Protein AF-A0A3S4IHA0-F1 (afdb_monomer)

Mean predicted aligned error: 14.65 Å

Secondary structure (DSSP, 8-state):
----------S------------SS--SS---S-------S-TTSPEEEEEEEEEE--TTHHHHHHHHHHHTT-EEEEEEEEEETTTTEEEEEEEEEES-HHHHHHHHHHHTTSTTEEEEEE----

Organism: Salmonella enterica I (NCBI:txid59201)

Nearest PDB structures (foldseek):
  5iqr-assembly1_8  TM=8.337E-01  e=2.979E-12  Escherichia coli K-12
  6u9d-assembly1_O  TM=7.376E-01  e=5.139E-04  Saccharomyces cerevisiae
  6u9d-assembly2_S-2  TM=6.675E-01  e=2.587E-04  Saccharomyces cerevisiae
  7qri-assembly1_B  TM=7.301E-01  e=5.469E-04  Homo sapiens
  6v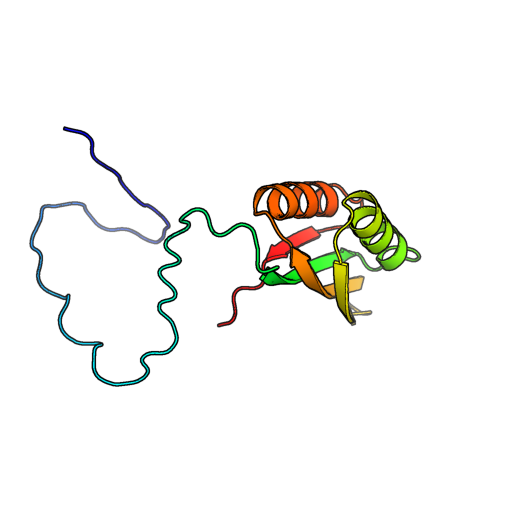h5-assembly1_C  TM=7.765E-01  e=8.514E-03  Brucella abortus 2308

Foldseek 3Di:
DDDDDDDDDDDDDDDDDDDDDDPPDPDPDDPDPDPPPPVPPPQDDWDKFKKKWKFQADPCLVVQLVVLCVVLVKAWPDKDWDADPVVSMIIIITTITGRDVVSVVSSQVVSCVDPGTPHIDTDDDD

InterPro domains:
  IPR002912 ACT domain [PF13291] (47-122)
  IPR002912 ACT domain [PS51671] (50-125)
  IPR045865 ACT-like domain [SSF55021] (47-123)

Radius of gyration: 19.74 Å; Cα contacts (8 Å, |Δi|>4): 139; chains: 1; bounding box: 47×35×53 Å

Structure (mmCIF, N/CA/C/O backbone):
data_AF-A0A3S4IHA0-F1
#
_entry.id   AF-A0A3S4IHA0-F1
#
loop_
_atom_site.group_PDB
_atom_site.id
_atom_site.type_symbol
_atom_site.label_atom_id
_atom_site.label_alt_id
_atom_site.label_comp_id
_atom_site.label_asym_id
_atom_site.label_entity_id
_atom_site.label_seq_id
_atom_site.pdbx_PDB_ins_code
_atom_site.Cartn_x
_atom_site.Cartn_y
_atom_site.Cartn_z
_atom_site.occupancy
_atom_site.B_iso_or_equiv
_atom_site.auth_seq_id
_atom_site.auth_comp_id
_atom_site.auth_asym_id
_atom_site.auth_atom_id
_atom_s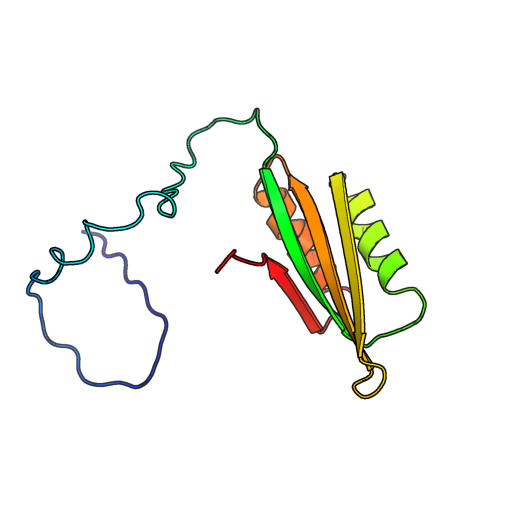ite.pdbx_PDB_model_num
ATOM 1 N N . MET A 1 1 ? -18.369 -7.375 -40.395 1.00 42.78 1 MET A N 1
ATOM 2 C CA . MET A 1 1 ? -19.387 -7.326 -39.320 1.00 42.78 1 MET A CA 1
ATOM 3 C C . MET A 1 1 ? -18.751 -7.743 -38.004 1.00 42.78 1 MET A C 1
ATOM 5 O O . MET A 1 1 ? -18.435 -8.914 -37.862 1.00 42.78 1 MET A O 1
ATOM 9 N N . LYS A 1 2 ? -18.527 -6.799 -37.083 1.00 29.97 2 LYS A N 1
ATOM 10 C CA . LYS A 1 2 ? -18.445 -7.022 -35.628 1.00 29.97 2 LYS A CA 1
ATOM 11 C C . LYS A 1 2 ? -18.541 -5.651 -34.949 1.00 29.97 2 LYS A C 1
ATOM 13 O O . LYS A 1 2 ? -17.742 -4.767 -35.230 1.00 29.97 2 LYS A O 1
ATOM 18 N N . LEU A 1 3 ? -19.605 -5.481 -34.170 1.00 31.98 3 LEU A N 1
ATOM 19 C CA . LEU A 1 3 ? -19.957 -4.285 -33.407 1.00 31.98 3 LEU A CA 1
ATOM 20 C C . LEU A 1 3 ? -19.255 -4.341 -32.045 1.00 31.98 3 LEU A C 1
ATOM 22 O O . LEU A 1 3 ? -19.270 -5.391 -31.405 1.00 31.98 3 LEU A O 1
ATOM 26 N N . SER A 1 4 ? -18.693 -3.225 -31.589 1.00 31.38 4 SER A N 1
ATOM 27 C CA . SER A 1 4 ? -18.264 -3.017 -30.203 1.00 31.38 4 SER A CA 1
ATOM 28 C C . SER A 1 4 ? -19.180 -1.976 -29.557 1.00 31.38 4 SER A C 1
ATOM 30 O O . SER A 1 4 ? -19.266 -0.837 -30.009 1.00 31.38 4 SER A O 1
ATOM 32 N N . ALA A 1 5 ? -19.906 -2.400 -28.523 1.00 33.09 5 ALA A N 1
ATOM 33 C CA . ALA A 1 5 ? -20.767 -1.561 -27.699 1.00 33.09 5 ALA A CA 1
ATOM 34 C C . ALA A 1 5 ? -20.058 -1.257 -26.371 1.00 33.09 5 ALA A C 1
ATOM 36 O O . ALA A 1 5 ? -19.545 -2.172 -25.730 1.00 33.09 5 ALA A O 1
ATOM 37 N N . SER A 1 6 ? -20.070 0.009 -25.952 1.00 36.38 6 SER A N 1
ATOM 38 C CA . SER A 1 6 ? -19.625 0.451 -24.625 1.00 36.38 6 SER A CA 1
ATOM 39 C C . SER A 1 6 ? -20.834 0.965 -23.841 1.00 36.38 6 SER A C 1
ATOM 41 O O . SER A 1 6 ? -21.597 1.780 -24.355 1.00 36.38 6 SER A O 1
ATOM 43 N N . LEU A 1 7 ? -21.004 0.495 -22.602 1.00 33.06 7 LEU A N 1
ATOM 44 C CA . LEU A 1 7 ? -22.077 0.878 -21.675 1.00 33.06 7 LEU A CA 1
ATOM 45 C C . LEU A 1 7 ? -21.499 1.107 -20.273 1.00 33.06 7 LEU A C 1
ATOM 47 O O . LEU A 1 7 ? -21.007 0.155 -19.681 1.00 33.06 7 LEU A O 1
ATOM 51 N N . LEU A 1 8 ? -21.648 2.323 -19.734 1.00 34.03 8 LEU A N 1
ATOM 52 C CA . LEU A 1 8 ? -21.908 2.640 -18.313 1.00 34.03 8 LEU A CA 1
ATOM 53 C C . LEU A 1 8 ? -22.689 3.980 -18.309 1.00 34.03 8 LEU A C 1
ATOM 55 O O . LEU A 1 8 ? -22.148 4.978 -18.770 1.00 34.03 8 LEU A O 1
ATOM 59 N N . LYS A 1 9 ? -24.030 3.982 -18.192 1.00 33.50 9 LYS A N 1
ATOM 60 C CA . LYS A 1 9 ? -24.918 4.030 -16.995 1.00 33.50 9 LYS A CA 1
ATOM 61 C C . LYS A 1 9 ? -24.868 5.408 -16.282 1.00 33.50 9 LYS A C 1
ATOM 63 O O . LYS A 1 9 ? -23.792 5.828 -15.894 1.00 33.50 9 LYS A O 1
ATOM 68 N N . GLY A 1 10 ? -25.963 6.151 -16.085 1.00 29.31 10 GLY A N 1
ATOM 69 C CA . GLY A 1 10 ? -27.345 5.703 -15.912 1.00 29.31 10 GLY A CA 1
ATOM 70 C C . GLY A 1 10 ? -28.445 6.740 -16.178 1.00 29.31 10 GLY A C 1
ATOM 71 O O . GLY A 1 10 ? -28.187 7.876 -16.563 1.00 29.31 10 GLY A O 1
ATOM 72 N N . GLU A 1 11 ? -29.656 6.231 -15.938 1.00 37.78 11 GLU A N 1
ATOM 73 C CA . GLU A 1 11 ? -31.002 6.809 -16.042 1.00 37.78 11 GLU A CA 1
ATOM 74 C C . GLU A 1 11 ? -31.486 7.118 -17.476 1.00 37.78 11 GLU A C 1
ATOM 76 O O . GLU A 1 11 ? -30.974 7.978 -18.185 1.00 37.78 11 GLU A O 1
ATOM 81 N N . GLY A 1 12 ? -32.425 6.285 -17.941 1.00 34.84 12 GLY A N 1
ATOM 82 C CA . GLY A 1 12 ? -32.675 6.008 -19.356 1.00 34.84 12 GLY A CA 1
ATOM 83 C C . GLY A 1 12 ? -33.532 7.011 -20.125 1.00 34.84 12 GLY A C 1
ATOM 84 O O . GLY A 1 12 ? -34.215 7.831 -19.533 1.00 34.84 12 GLY A O 1
ATOM 85 N N . PHE A 1 13 ? -33.510 6.878 -21.458 1.00 41.19 13 PHE A N 1
ATOM 86 C CA . PHE A 1 13 ? -34.658 6.888 -22.388 1.00 41.19 13 PHE A CA 1
ATOM 87 C C . PHE A 1 13 ? -34.154 6.685 -23.843 1.00 41.19 13 PHE A C 1
ATOM 89 O O . PHE A 1 13 ? -32.945 6.648 -24.069 1.00 41.19 13 PHE A O 1
ATOM 96 N N . PRO A 1 14 ? -35.055 6.392 -24.799 1.00 35.78 14 PRO A N 1
ATOM 97 C CA . PRO A 1 14 ? -35.033 5.199 -25.631 1.00 35.78 14 PRO A CA 1
ATOM 98 C C . PRO A 1 14 ? -33.999 5.233 -26.773 1.00 35.78 14 PRO A C 1
ATOM 100 O O . PRO A 1 14 ? -33.573 6.267 -27.280 1.00 35.78 14 PRO A O 1
ATOM 103 N N . CYS A 1 15 ? -33.630 4.040 -27.215 1.00 48.62 15 CYS A N 1
ATOM 104 C CA . CYS A 1 15 ? -32.777 3.799 -28.366 1.00 48.62 15 CYS A CA 1
ATOM 105 C C . CYS A 1 15 ? -33.525 4.091 -29.675 1.00 48.62 15 CYS A C 1
ATOM 107 O O . CYS A 1 15 ? -34.462 3.377 -30.006 1.00 48.62 15 CYS A O 1
ATOM 109 N N . THR A 1 16 ? -33.041 5.045 -30.473 1.00 38.50 16 THR A N 1
ATOM 110 C CA . THR A 1 16 ? -33.284 5.078 -31.926 1.00 38.50 16 THR A CA 1
ATOM 111 C C . THR A 1 16 ? -32.159 5.808 -32.654 1.00 38.50 16 THR A C 1
ATOM 113 O O . THR A 1 16 ? -32.093 7.028 -32.596 1.00 38.50 16 THR A O 1
ATOM 116 N N . GLY A 1 17 ? -31.340 5.038 -33.380 1.00 40.88 17 GLY A N 1
ATOM 117 C CA . GLY A 1 17 ? -30.808 5.374 -34.710 1.00 40.88 17 GLY A CA 1
ATOM 118 C C . GLY A 1 17 ? -29.823 6.547 -34.878 1.00 40.88 17 GLY A C 1
ATOM 119 O O . GLY A 1 17 ? -29.774 7.462 -34.069 1.00 40.88 17 GLY A O 1
ATOM 120 N N . PRO A 1 18 ? -28.984 6.524 -35.931 1.00 44.47 18 PRO A N 1
ATOM 121 C CA . PRO A 1 18 ? -27.681 7.174 -35.914 1.00 44.47 18 PRO A CA 1
ATOM 122 C C . PRO A 1 18 ? -27.699 8.535 -36.612 1.00 44.47 18 PRO A C 1
ATOM 124 O O . PRO A 1 18 ? -28.071 8.629 -37.776 1.00 44.47 18 PRO A O 1
ATOM 127 N N . THR A 1 19 ? -27.171 9.577 -35.966 1.00 35.19 19 THR A N 1
ATOM 128 C CA . THR A 1 19 ? -26.548 10.670 -36.727 1.00 35.19 19 THR A CA 1
ATOM 129 C C . THR A 1 19 ? -25.390 11.289 -35.962 1.00 35.19 19 THR A C 1
ATOM 131 O O . THR A 1 19 ? -25.537 11.882 -34.896 1.00 35.19 19 THR A O 1
ATOM 134 N N . ALA A 1 20 ? -24.209 11.116 -36.542 1.00 47.94 20 ALA A N 1
ATOM 135 C CA . ALA A 1 20 ? -22.974 11.765 -36.166 1.00 47.94 20 ALA A CA 1
ATOM 136 C C . ALA A 1 20 ? -23.086 13.277 -36.407 1.00 47.94 20 ALA A C 1
ATOM 138 O O . ALA A 1 20 ? -23.052 13.712 -37.552 1.00 47.94 20 ALA A O 1
ATOM 139 N N . ASN A 1 21 ? -23.222 14.079 -35.347 1.00 43.59 21 ASN A N 1
ATOM 140 C CA . ASN A 1 21 ? -22.918 15.514 -35.391 1.00 43.59 21 ASN A CA 1
ATOM 141 C C . ASN A 1 21 ? -22.867 16.123 -33.981 1.00 43.59 21 ASN A C 1
ATOM 143 O O . ASN A 1 21 ? -23.791 16.797 -33.543 1.00 43.59 21 ASN A O 1
ATOM 147 N N . SER A 1 22 ? -21.770 15.887 -33.257 1.00 36.25 22 SER A N 1
ATOM 148 C CA . SER A 1 22 ? -21.338 16.784 -32.168 1.00 36.25 22 SER A CA 1
ATOM 149 C C . SER A 1 22 ? -19.871 16.557 -31.782 1.00 36.25 22 SER A C 1
ATOM 151 O O . SER A 1 22 ? -19.499 16.538 -30.618 1.00 36.25 22 SER A O 1
ATOM 153 N N . TRP A 1 23 ? -18.998 16.392 -32.782 1.00 31.30 23 TRP A N 1
ATOM 154 C CA . TRP A 1 23 ? -17.547 16.231 -32.580 1.00 31.30 23 TRP A CA 1
ATOM 155 C C . TRP A 1 23 ? -16.756 17.541 -32.684 1.00 31.30 23 TRP A C 1
ATOM 157 O O . TRP A 1 23 ? -15.530 17.539 -32.726 1.00 31.30 23 TRP A O 1
ATOM 167 N N . ARG A 1 24 ? -17.431 18.693 -32.745 1.00 36.22 24 ARG A N 1
ATOM 168 C CA . ARG A 1 24 ? -16.784 19.967 -33.078 1.00 36.22 24 ARG A CA 1
ATOM 169 C C . ARG A 1 24 ? -17.177 21.075 -32.113 1.00 36.22 24 ARG A C 1
ATOM 171 O O . ARG A 1 24 ? -17.851 22.010 -32.529 1.00 36.22 24 ARG A O 1
ATOM 178 N N . LYS A 1 25 ? -16.770 20.974 -30.838 1.00 35.00 25 LYS A N 1
ATOM 179 C CA . LYS A 1 25 ? -16.764 22.145 -29.933 1.00 35.00 25 LYS A CA 1
ATOM 180 C C . LYS A 1 25 ? -15.854 22.111 -28.693 1.00 35.00 25 LYS A C 1
ATOM 182 O O . LYS A 1 25 ? -15.966 23.008 -27.871 1.00 35.00 25 LYS A O 1
ATOM 187 N N . LEU A 1 26 ? -14.898 21.187 -28.572 1.00 37.78 26 LEU A N 1
ATOM 188 C CA . LEU A 1 26 ? -13.906 21.214 -27.479 1.00 37.78 26 LEU A CA 1
ATOM 189 C C . LEU A 1 26 ? -12.487 20.986 -28.015 1.00 37.78 26 LEU A C 1
ATOM 191 O O . LEU A 1 26 ? -11.834 20.001 -27.699 1.00 37.78 26 LEU A O 1
ATOM 195 N N . ARG A 1 27 ? -12.029 21.881 -28.900 1.00 34.88 27 ARG A N 1
ATOM 196 C CA . ARG A 1 27 ? -10.694 21.806 -29.523 1.00 34.88 27 ARG A CA 1
ATOM 197 C C . ARG A 1 27 ? -9.864 23.083 -29.364 1.00 34.88 27 ARG A C 1
ATOM 199 O O . ARG A 1 27 ? -8.994 23.329 -30.190 1.00 34.88 27 ARG A O 1
ATOM 206 N N . SER A 1 28 ? -10.132 23.910 -28.349 1.00 45.66 28 SER A N 1
ATOM 207 C CA . SER A 1 28 ? -9.458 25.214 -28.241 1.00 45.66 28 SER A CA 1
ATOM 208 C C . SER A 1 28 ? -8.896 25.620 -26.879 1.00 45.66 28 SER A C 1
ATOM 210 O O . SER A 1 28 ? -8.318 26.694 -26.828 1.00 45.66 28 SER A O 1
ATOM 212 N N . HIS A 1 29 ? -8.938 24.803 -25.818 1.00 38.72 29 HIS A N 1
ATOM 213 C CA . HIS A 1 29 ? -8.141 25.075 -24.608 1.00 38.72 29 HIS A CA 1
ATOM 214 C C . HIS A 1 29 ? -7.715 23.773 -23.906 1.00 38.72 29 HIS A C 1
ATOM 216 O O . HIS A 1 29 ? -8.571 22.975 -23.544 1.00 38.72 29 HIS A O 1
ATOM 222 N N . ALA A 1 30 ? -6.399 23.613 -23.704 1.00 34.44 30 ALA A N 1
ATOM 223 C CA . ALA A 1 30 ? -5.675 22.528 -23.014 1.00 34.44 30 ALA A CA 1
ATOM 224 C C . ALA A 1 30 ? -5.376 21.239 -23.829 1.00 34.44 30 ALA A C 1
ATOM 226 O O . ALA A 1 30 ? -6.167 20.297 -23.822 1.00 34.44 30 ALA A O 1
ATOM 227 N N . PRO A 1 31 ? -4.197 21.139 -24.481 1.00 40.16 31 PRO A N 1
ATOM 228 C CA . PRO A 1 31 ? -3.767 19.951 -25.223 1.00 40.16 31 PRO A CA 1
ATOM 229 C C . PRO A 1 31 ? -3.024 18.895 -24.371 1.00 40.16 31 PRO A C 1
ATOM 231 O O . PRO A 1 31 ? -2.241 18.132 -24.923 1.00 40.16 31 PRO A O 1
ATOM 234 N N . GLU A 1 32 ? -3.234 18.805 -23.050 1.00 34.47 32 GLU A N 1
ATOM 235 C CA . GLU A 1 32 ? -2.374 17.967 -22.178 1.00 34.47 32 GLU A CA 1
ATOM 236 C C . GLU A 1 32 ? -3.027 16.710 -21.573 1.00 34.47 32 GLU A C 1
ATOM 238 O O . GLU A 1 32 ? -2.408 16.021 -20.766 1.00 34.47 32 GLU A O 1
ATOM 243 N N . ARG A 1 33 ? -4.261 16.345 -21.947 1.00 41.00 33 ARG A N 1
ATOM 244 C CA . ARG A 1 33 ? -4.962 15.205 -21.310 1.00 41.00 33 ARG A CA 1
ATOM 245 C C . ARG A 1 33 ? -5.577 14.174 -22.236 1.00 41.00 33 ARG A C 1
ATOM 247 O O . ARG A 1 33 ? -6.555 13.516 -21.899 1.00 41.00 33 ARG A O 1
ATOM 254 N N . ILE A 1 34 ? -4.946 13.975 -23.381 1.00 37.75 34 ILE A N 1
ATOM 255 C CA . ILE A 1 34 ? -5.247 12.845 -24.252 1.00 37.75 34 ILE A CA 1
ATOM 256 C C . ILE A 1 34 ? -3.942 12.085 -24.443 1.00 37.75 34 ILE A C 1
ATOM 258 O O . ILE A 1 34 ? -3.296 12.170 -25.479 1.00 37.75 34 ILE A O 1
ATOM 262 N N . VAL A 1 35 ? -3.529 11.342 -23.414 1.00 39.81 35 VAL A N 1
ATOM 263 C CA . VAL A 1 35 ? -2.645 10.203 -23.661 1.00 39.81 35 VAL A CA 1
ATOM 264 C C . VAL A 1 35 ? -3.565 9.067 -24.078 1.00 39.81 35 VAL A C 1
ATOM 266 O O . VAL A 1 35 ? -3.917 8.180 -23.300 1.00 39.81 35 VAL A O 1
ATOM 269 N N . GLU A 1 36 ? -3.990 9.148 -25.338 1.00 34.47 36 GLU A N 1
ATOM 270 C CA . GLU A 1 36 ? -4.160 7.978 -26.188 1.00 34.47 36 GLU A CA 1
ATOM 271 C C . GLU A 1 36 ? -2.837 7.207 -26.124 1.00 34.47 36 GLU A C 1
ATOM 273 O O . GLU A 1 36 ? -1.943 7.372 -26.950 1.00 34.47 36 GLU A O 1
ATOM 278 N N . ALA A 1 37 ? -2.656 6.427 -25.057 1.00 40.47 37 ALA A N 1
ATOM 279 C CA . ALA A 1 37 ? -1.550 5.504 -24.955 1.00 40.47 37 ALA A CA 1
ATOM 280 C C . ALA A 1 37 ? -1.819 4.436 -26.009 1.00 40.47 37 ALA A C 1
ATOM 282 O O . ALA A 1 37 ? -2.564 3.480 -25.802 1.00 40.47 37 ALA A O 1
ATOM 283 N N . VAL A 1 38 ? -1.238 4.653 -27.182 1.00 34.25 38 VAL A N 1
ATOM 284 C CA . VAL A 1 38 ? -0.831 3.596 -28.088 1.00 34.25 38 VAL A CA 1
ATOM 285 C C . VAL A 1 38 ? 0.041 2.668 -27.245 1.00 34.25 38 VAL A C 1
ATOM 287 O O . VAL A 1 38 ? 1.222 2.928 -27.037 1.00 34.25 38 VAL A O 1
ATOM 290 N N . TRP A 1 39 ? -0.560 1.619 -26.680 1.00 52.81 39 TRP A N 1
ATOM 291 C CA . TRP A 1 39 ? 0.133 0.553 -25.952 1.00 52.81 39 TRP A CA 1
ATOM 292 C C . TRP A 1 39 ? 0.859 -0.356 -26.956 1.00 52.81 39 TRP A C 1
ATOM 294 O O . TRP A 1 39 ? 0.608 -1.555 -27.035 1.00 52.81 39 TRP A O 1
ATOM 304 N N . GLY A 1 40 ? 1.703 0.260 -27.787 1.00 34.25 40 GLY A N 1
ATOM 305 C CA . GLY A 1 40 ? 2.707 -0.403 -28.600 1.00 34.25 40 GLY A CA 1
ATOM 306 C C . GLY A 1 40 ? 3.924 -0.729 -27.740 1.00 34.25 40 GLY A C 1
ATOM 307 O O . GLY A 1 40 ? 4.216 -0.046 -26.761 1.00 34.25 40 GLY A O 1
ATOM 308 N N . GLU A 1 41 ? 4.602 -1.807 -28.102 1.00 42.06 41 GLU A N 1
ATOM 309 C CA . GLU A 1 41 ? 5.683 -2.488 -27.390 1.00 42.06 41 GLU A CA 1
ATOM 310 C C . GLU A 1 41 ? 6.897 -1.588 -27.076 1.00 42.06 41 GLU A C 1
ATOM 312 O O . GLU A 1 41 ? 7.933 -1.658 -27.727 1.00 42.06 41 GLU A O 1
ATOM 317 N N . SER A 1 42 ? 6.812 -0.729 -26.063 1.00 42.12 42 SER A N 1
ATOM 318 C CA . SER A 1 42 ? 7.971 0.003 -25.532 1.00 42.12 42 SER A CA 1
ATOM 319 C C . SER A 1 42 ? 8.172 -0.355 -24.062 1.00 42.12 42 SER A C 1
ATOM 321 O O . SER A 1 42 ? 7.730 0.330 -23.148 1.00 42.12 42 SER A O 1
ATOM 323 N N . TYR A 1 43 ? 8.839 -1.492 -23.870 1.00 50.44 43 TYR A N 1
ATOM 324 C CA . TYR A 1 43 ? 9.082 -2.210 -22.613 1.00 50.44 43 TYR A CA 1
ATOM 325 C C . TYR A 1 43 ? 10.163 -1.595 -21.693 1.00 50.44 43 TYR A C 1
ATOM 327 O O . TYR A 1 43 ? 10.676 -2.288 -20.816 1.00 50.44 43 TYR A O 1
ATOM 335 N N . SER A 1 44 ? 10.543 -0.326 -21.869 1.00 53.19 44 SER A N 1
ATOM 336 C CA . SER A 1 44 ? 11.813 0.178 -21.304 1.00 53.19 44 SER A CA 1
ATOM 337 C C . SER A 1 44 ? 11.687 1.309 -20.283 1.00 53.19 44 SER A C 1
ATOM 339 O O . SER A 1 44 ? 12.644 1.562 -19.559 1.00 53.19 44 SER A O 1
ATOM 341 N N . ALA A 1 45 ? 10.544 1.992 -20.197 1.00 63.50 45 ALA A N 1
ATOM 342 C CA . ALA A 1 45 ? 10.339 3.072 -19.233 1.00 63.50 45 ALA A CA 1
ATOM 343 C C . ALA A 1 45 ? 9.297 2.636 -18.197 1.00 63.50 45 ALA A C 1
ATOM 345 O O . ALA A 1 45 ? 8.156 2.344 -18.550 1.00 63.50 45 ALA A O 1
ATOM 346 N N . GLY A 1 46 ? 9.693 2.548 -16.925 1.00 69.81 46 GLY A N 1
ATOM 347 C CA . GLY A 1 46 ? 8.761 2.303 -15.827 1.00 69.81 46 GLY A CA 1
ATOM 348 C C . GLY A 1 46 ? 7.688 3.392 -15.775 1.00 69.81 46 GLY A C 1
ATOM 349 O O . GLY A 1 46 ? 7.968 4.574 -15.969 1.00 69.81 46 GLY A O 1
ATOM 350 N N . TYR A 1 47 ? 6.443 2.998 -15.527 1.00 78.25 47 TYR A N 1
ATOM 351 C CA . TYR A 1 47 ? 5.319 3.910 -15.359 1.00 78.25 47 TYR A CA 1
ATOM 352 C C . TYR A 1 47 ? 5.072 4.141 -13.875 1.00 78.25 47 TYR A C 1
ATOM 354 O O . TYR A 1 47 ? 4.829 3.188 -13.132 1.00 78.25 47 TYR A O 1
ATOM 362 N N . SER A 1 48 ? 5.072 5.407 -13.455 1.00 90.00 48 SER A N 1
ATOM 363 C CA . SER A 1 48 ? 4.639 5.781 -12.111 1.00 90.00 48 SER A CA 1
ATOM 364 C C . SER A 1 48 ? 3.132 6.031 -12.072 1.00 90.00 48 SER A C 1
ATOM 366 O O . SER A 1 48 ? 2.575 6.713 -12.936 1.00 90.00 48 SER A O 1
ATOM 368 N N . LEU A 1 49 ? 2.456 5.471 -11.073 1.00 92.62 49 LEU A N 1
ATOM 369 C CA . LEU A 1 49 ? 1.035 5.697 -10.825 1.00 92.62 49 LEU A CA 1
ATOM 370 C C . LEU A 1 49 ? 0.724 5.669 -9.332 1.00 92.62 49 LEU A C 1
ATOM 372 O O . LEU A 1 49 ? 1.492 5.134 -8.536 1.00 92.62 49 LEU A O 1
ATOM 376 N N . VAL A 1 50 ? -0.438 6.208 -8.964 1.00 95.19 50 VAL A N 1
ATOM 377 C CA . VAL A 1 50 ? -0.927 6.194 -7.583 1.00 95.19 50 VAL A CA 1
ATOM 378 C C . VAL A 1 50 ? -1.999 5.119 -7.415 1.00 95.19 50 VAL A C 1
ATOM 380 O O . VAL A 1 50 ? -2.992 5.094 -8.148 1.00 95.19 50 VAL A O 1
ATOM 383 N N . VAL A 1 51 ? -1.811 4.243 -6.430 1.00 96.12 51 VAL A N 1
ATOM 384 C CA . VAL A 1 51 ? -2.821 3.300 -5.938 1.00 96.12 51 VAL A CA 1
ATOM 385 C C . VAL A 1 51 ? -3.370 3.827 -4.622 1.00 96.12 51 VAL A C 1
ATOM 387 O O . VAL A 1 51 ? -2.602 4.098 -3.702 1.00 96.12 51 VAL A O 1
ATOM 390 N N . ARG A 1 52 ? -4.693 3.948 -4.528 1.00 97.69 52 ARG A N 1
ATOM 391 C CA . ARG A 1 52 ? -5.398 4.261 -3.286 1.00 97.69 52 ARG A CA 1
ATOM 392 C C . ARG A 1 52 ? -5.958 2.981 -2.693 1.00 97.69 52 ARG A C 1
ATOM 394 O O . ARG A 1 52 ? -6.674 2.255 -3.379 1.00 97.69 52 ARG A O 1
ATOM 401 N N . VAL A 1 53 ? -5.674 2.759 -1.418 1.00 97.81 53 VAL A N 1
ATOM 402 C CA . VAL A 1 53 ? -6.264 1.704 -0.597 1.00 97.81 53 VAL A CA 1
ATOM 403 C C . VAL A 1 53 ? -7.111 2.355 0.486 1.00 97.81 53 VAL A C 1
ATOM 405 O O . VAL A 1 53 ? -6.628 3.214 1.222 1.00 97.81 53 VAL A O 1
ATOM 408 N N . GLN A 1 54 ? -8.374 1.960 0.568 1.00 97.62 54 GLN A N 1
ATOM 409 C CA . GLN A 1 54 ? -9.268 2.260 1.678 1.00 97.62 54 GLN A CA 1
ATOM 410 C C . GLN A 1 54 ? -9.469 0.984 2.481 1.00 97.62 54 GLN A C 1
ATOM 412 O O . GLN A 1 54 ? -9.757 -0.064 1.907 1.00 97.62 54 GLN A O 1
ATOM 417 N N . ALA A 1 55 ? -9.294 1.060 3.792 1.00 97.44 55 ALA A N 1
ATOM 418 C CA . ALA A 1 55 ? -9.355 -0.100 4.670 1.00 97.44 55 ALA A CA 1
ATOM 419 C C . ALA A 1 55 ? -9.837 0.293 6.067 1.00 97.44 55 ALA A C 1
ATOM 421 O O . ALA A 1 55 ? -9.710 1.457 6.448 1.00 97.44 55 ALA A O 1
ATOM 422 N N . ASN A 1 56 ? -10.338 -0.669 6.842 1.00 96.56 56 ASN A N 1
ATOM 423 C CA . ASN A 1 56 ? -10.537 -0.450 8.271 1.00 96.56 56 ASN A CA 1
ATOM 424 C C . ASN A 1 56 ? -9.168 -0.294 8.942 1.00 96.56 56 ASN A C 1
ATOM 426 O 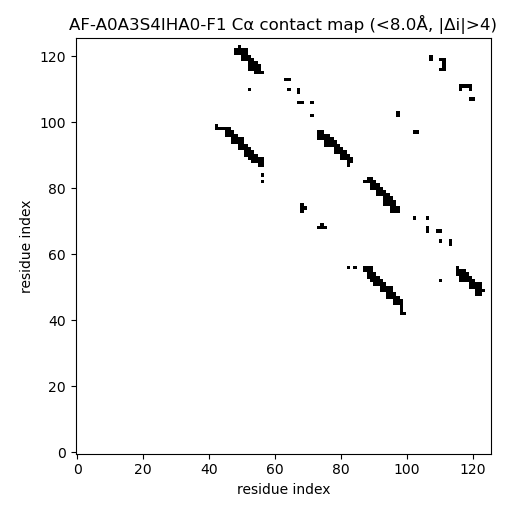O . ASN A 1 56 ? -8.246 -1.080 8.703 1.00 96.56 56 ASN A O 1
ATOM 430 N N . ASP A 1 57 ? -9.023 0.748 9.755 1.00 92.62 57 ASP A N 1
ATOM 431 C CA . ASP A 1 57 ? -7.755 1.070 10.391 1.00 92.62 57 ASP A CA 1
ATOM 432 C C . ASP A 1 57 ? -7.462 0.082 11.522 1.00 92.62 57 ASP A C 1
ATOM 434 O O . ASP A 1 57 ? -8.194 -0.008 12.512 1.00 92.62 57 ASP A O 1
ATOM 438 N N . ARG A 1 58 ? -6.373 -0.672 11.368 1.00 93.06 58 ARG A N 1
ATOM 439 C CA . ARG A 1 58 ? -5.887 -1.613 12.374 1.00 93.06 58 ARG A CA 1
ATOM 440 C C . ARG A 1 58 ? -4.373 -1.624 12.443 1.00 93.06 58 ARG A C 1
ATOM 442 O O . ARG A 1 58 ? -3.664 -1.345 11.472 1.00 93.06 58 ARG A O 1
ATOM 449 N N . SER A 1 59 ? -3.873 -2.070 13.592 1.00 92.31 59 SER A N 1
ATOM 450 C CA . SER A 1 59 ? -2.447 -2.325 13.760 1.00 92.31 59 SER A CA 1
ATOM 451 C C . SER A 1 59 ? -1.952 -3.328 12.710 1.00 92.31 59 SER A C 1
ATOM 453 O O . SER A 1 59 ? -2.563 -4.374 12.473 1.00 92.31 59 SER A O 1
ATOM 455 N N . GLY A 1 60 ? -0.846 -2.984 12.052 1.00 92.94 60 GLY A N 1
ATOM 456 C CA . GLY A 1 60 ? -0.217 -3.816 11.028 1.00 92.94 60 GLY A CA 1
ATOM 457 C C . GLY A 1 60 ? -0.749 -3.648 9.601 1.00 92.94 60 GLY A C 1
ATOM 458 O O . GLY A 1 60 ? -0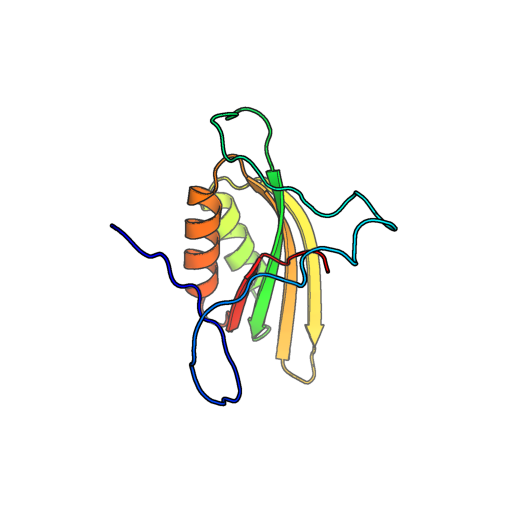.116 -4.183 8.696 1.00 92.94 60 GLY A O 1
ATOM 459 N N . LEU A 1 61 ? -1.810 -2.865 9.355 1.00 93.69 61 LEU A N 1
ATOM 460 C CA . LEU A 1 61 ? -2.369 -2.670 8.005 1.00 93.69 61 LEU A CA 1
ATOM 461 C C . LEU A 1 61 ? -1.301 -2.245 6.978 1.00 93.69 61 LEU A C 1
ATOM 463 O O . LEU A 1 61 ? -1.141 -2.872 5.931 1.00 93.69 61 LEU A O 1
ATOM 467 N N . LEU A 1 62 ? -0.517 -1.211 7.297 1.00 93.12 62 LEU A N 1
ATOM 468 C CA . LEU A 1 62 ? 0.526 -0.712 6.396 1.00 93.12 62 LEU A CA 1
ATOM 469 C C . LEU A 1 62 ? 1.634 -1.750 6.147 1.00 93.12 62 LEU A C 1
ATOM 471 O O . LEU A 1 62 ? 2.184 -1.820 5.047 1.00 93.12 62 LEU A O 1
ATOM 475 N N . ARG A 1 63 ? 1.942 -2.588 7.143 1.00 94.81 63 ARG A N 1
ATOM 476 C CA . ARG A 1 63 ? 2.916 -3.679 7.006 1.00 94.81 63 ARG A CA 1
ATOM 477 C C . ARG A 1 63 ? 2.407 -4.737 6.031 1.00 94.81 63 ARG A C 1
ATOM 479 O O . ARG A 1 63 ? 3.159 -5.176 5.166 1.00 94.81 63 ARG A O 1
ATOM 486 N N . ASP A 1 64 ? 1.144 -5.127 6.150 1.00 94.88 64 ASP A N 1
ATOM 487 C CA . ASP A 1 64 ? 0.548 -6.157 5.296 1.00 94.88 64 ASP A CA 1
ATOM 488 C C . ASP A 1 64 ? 0.507 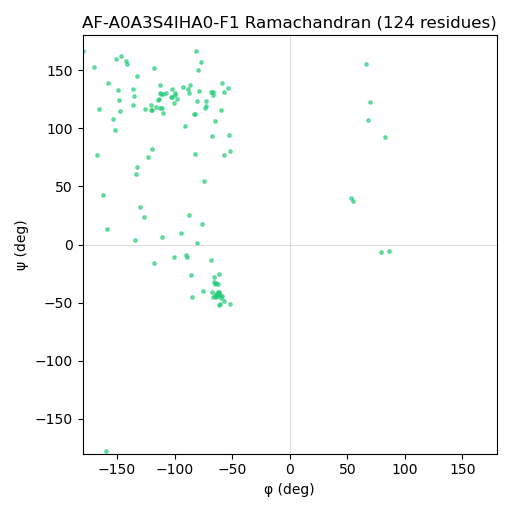-5.684 3.830 1.00 94.88 64 ASP A C 1
ATOM 490 O O . ASP A 1 64 ? 0.927 -6.407 2.924 1.00 94.88 64 ASP A O 1
ATOM 494 N N . ILE A 1 65 ? 0.126 -4.422 3.605 1.00 94.88 65 ILE A N 1
ATOM 495 C CA . ILE A 1 65 ? 0.133 -3.782 2.281 1.00 94.88 65 ILE A CA 1
ATOM 496 C C . ILE A 1 65 ? 1.547 -3.728 1.686 1.00 94.88 65 ILE A C 1
ATOM 498 O O . ILE A 1 65 ? 1.768 -4.166 0.556 1.00 94.88 65 ILE A O 1
ATOM 502 N N . THR A 1 66 ? 2.525 -3.215 2.434 1.00 93.25 66 THR A N 1
ATOM 503 C CA . THR A 1 66 ? 3.907 -3.089 1.936 1.00 93.25 66 THR A CA 1
ATOM 504 C C . THR A 1 66 ? 4.562 -4.450 1.690 1.00 93.25 66 THR A C 1
ATOM 506 O O . THR A 1 66 ? 5.313 -4.595 0.728 1.00 93.25 66 THR A O 1
ATOM 509 N N . THR A 1 67 ? 4.212 -5.480 2.469 1.00 95.94 67 THR A N 1
ATOM 510 C CA . THR A 1 67 ? 4.662 -6.865 2.240 1.00 95.94 67 THR A CA 1
ATOM 511 C C . THR A 1 67 ? 4.161 -7.409 0.900 1.00 95.94 67 THR A C 1
ATOM 513 O O . THR A 1 67 ? 4.916 -8.053 0.173 1.00 9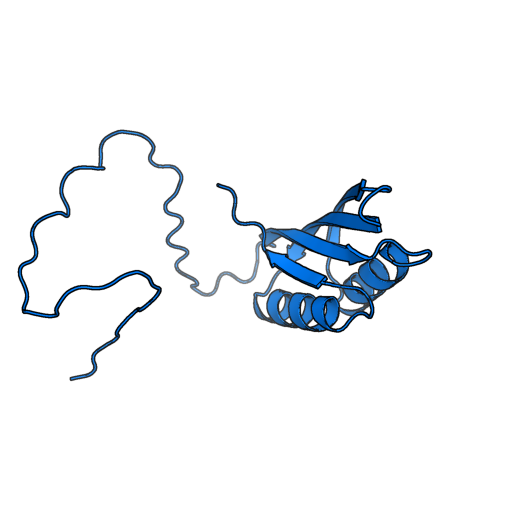5.94 67 THR A O 1
ATOM 516 N N . ILE A 1 68 ? 2.911 -7.124 0.520 1.00 95.56 68 ILE A N 1
ATOM 517 C CA . ILE A 1 68 ? 2.373 -7.523 -0.791 1.00 95.56 68 ILE A CA 1
ATOM 518 C C . ILE A 1 68 ? 3.141 -6.852 -1.929 1.00 95.56 68 ILE A C 1
ATOM 520 O O . ILE A 1 68 ? 3.504 -7.525 -2.895 1.00 95.56 68 ILE A O 1
ATOM 524 N N . LEU A 1 69 ? 3.416 -5.552 -1.808 1.00 94.62 69 LEU A N 1
ATOM 525 C CA . LEU A 1 69 ? 4.171 -4.808 -2.818 1.00 94.62 69 LEU A CA 1
ATOM 526 C C . LEU A 1 69 ? 5.601 -5.339 -2.964 1.00 94.62 69 LEU A C 1
ATOM 528 O O . LEU A 1 69 ? 6.062 -5.554 -4.086 1.00 94.62 69 LEU A O 1
ATOM 532 N N . ALA A 1 70 ? 6.263 -5.630 -1.842 1.00 93.94 70 ALA A N 1
ATOM 533 C CA . ALA A 1 70 ? 7.590 -6.235 -1.832 1.00 93.94 70 ALA A CA 1
ATOM 534 C C . ALA A 1 70 ? 7.595 -7.614 -2.517 1.00 93.94 70 ALA A C 1
ATOM 536 O O . ALA A 1 70 ? 8.462 -7.889 -3.347 1.00 93.94 70 ALA A O 1
ATOM 537 N N . ASN A 1 71 ? 6.592 -8.455 -2.244 1.00 95.00 71 ASN A N 1
ATOM 538 C CA . ASN A 1 71 ? 6.461 -9.779 -2.858 1.00 95.00 71 ASN A CA 1
ATOM 539 C C . ASN A 1 71 ? 6.212 -9.719 -4.375 1.00 95.00 71 ASN A C 1
ATOM 541 O O . ASN A 1 71 ? 6.695 -10.581 -5.109 1.00 95.00 71 ASN A O 1
ATOM 545 N N . GLU A 1 72 ? 5.492 -8.704 -4.862 1.00 92.38 72 GLU A N 1
ATOM 546 C CA . GLU A 1 72 ? 5.311 -8.454 -6.302 1.00 92.38 72 GLU A CA 1
ATOM 547 C C . GLU A 1 72 ? 6.504 -7.731 -6.949 1.00 92.38 72 GLU A C 1
ATOM 549 O O . GLU A 1 72 ? 6.474 -7.471 -8.153 1.00 92.38 72 GLU A O 1
ATOM 554 N N . LYS A 1 73 ? 7.565 -7.435 -6.181 1.00 91.44 73 LYS A N 1
ATOM 555 C CA . LYS A 1 73 ? 8.757 -6.695 -6.628 1.00 91.44 73 LYS A CA 1
ATOM 556 C C . LYS A 1 73 ? 8.403 -5.335 -7.236 1.00 91.44 73 LYS A C 1
ATOM 558 O O . LYS A 1 73 ? 9.004 -4.901 -8.217 1.00 91.44 73 LYS A O 1
ATOM 563 N N . VAL A 1 74 ? 7.399 -4.680 -6.660 1.00 92.56 74 VAL A N 1
ATOM 564 C CA . VAL A 1 74 ? 6.957 -3.349 -7.073 1.00 92.56 74 VAL A CA 1
ATOM 565 C C . VAL A 1 74 ? 7.776 -2.307 -6.337 1.00 92.56 74 VAL A C 1
ATOM 567 O O . VAL A 1 74 ? 7.891 -2.351 -5.112 1.00 92.56 74 VAL A O 1
ATOM 570 N N . ASN A 1 75 ? 8.320 -1.351 -7.084 1.00 92.19 75 ASN A N 1
ATOM 571 C CA . ASN A 1 75 ? 9.036 -0.234 -6.494 1.00 92.19 75 ASN A CA 1
ATOM 572 C C . ASN A 1 75 ? 8.035 0.799 -5.953 1.00 92.19 75 ASN A C 1
ATOM 574 O O . ASN A 1 75 ? 7.085 1.177 -6.643 1.00 92.19 75 ASN A O 1
ATOM 578 N N . VAL A 1 76 ? 8.242 1.244 -4.714 1.00 94.69 76 VAL A N 1
ATOM 579 C CA . VAL A 1 76 ? 7.382 2.217 -4.031 1.00 94.69 76 VAL A CA 1
ATOM 580 C C . VAL A 1 76 ? 8.152 3.523 -3.901 1.00 94.69 76 VAL A C 1
ATOM 582 O O . VAL A 1 76 ? 9.135 3.602 -3.173 1.00 94.69 76 VAL A O 1
ATOM 585 N N . LEU A 1 77 ? 7.692 4.552 -4.607 1.00 93.69 77 LEU A N 1
ATOM 586 C CA . LEU A 1 77 ? 8.328 5.870 -4.645 1.00 93.69 77 LEU A CA 1
ATOM 587 C C . LEU A 1 77 ? 7.867 6.771 -3.496 1.00 93.69 77 LEU A C 1
ATOM 589 O O . LEU A 1 77 ? 8.577 7.687 -3.093 1.00 93.69 77 LEU A O 1
ATOM 593 N N . GLY A 1 78 ? 6.661 6.537 -2.979 1.00 93.62 78 GLY A N 1
ATOM 594 C CA . GLY A 1 78 ? 6.107 7.333 -1.895 1.00 93.62 78 GLY A CA 1
ATOM 595 C C . GLY A 1 78 ? 4.838 6.727 -1.322 1.00 93.62 78 GLY A C 1
ATOM 596 O O . GLY A 1 78 ? 4.097 6.027 -2.013 1.00 93.62 78 GLY A O 1
ATOM 597 N N . VAL A 1 79 ? 4.591 7.016 -0.048 1.00 96.06 79 VAL A N 1
ATOM 598 C CA . VAL A 1 79 ? 3.403 6.573 0.680 1.00 96.06 79 VAL A CA 1
ATOM 599 C C . VAL A 1 79 ? 2.853 7.750 1.472 1.00 96.06 79 VAL A C 1
ATOM 601 O O . VAL A 1 79 ? 3.575 8.375 2.245 1.00 96.06 79 VAL A O 1
ATOM 604 N N . ALA A 1 80 ? 1.566 8.030 1.304 1.00 94.88 80 ALA A N 1
ATOM 605 C CA . ALA A 1 80 ? 0.818 8.980 2.109 1.00 94.88 80 ALA A CA 1
ATOM 606 C C . ALA A 1 80 ? -0.344 8.245 2.780 1.00 94.88 80 ALA A C 1
ATOM 608 O O . ALA A 1 80 ? -1.242 7.746 2.108 1.00 94.88 80 ALA A O 1
ATOM 609 N N . SER A 1 81 ? -0.330 8.182 4.109 1.00 94.50 81 SER A N 1
ATOM 610 C CA . SER A 1 81 ? -1.376 7.532 4.901 1.00 94.50 81 SER A CA 1
ATOM 611 C C . SER A 1 81 ? -2.151 8.569 5.703 1.00 94.50 81 SER A C 1
ATOM 613 O O . SER A 1 81 ? -1.559 9.486 6.275 1.00 94.50 81 SER A O 1
ATOM 615 N N . ARG A 1 82 ? -3.476 8.428 5.746 1.00 94.69 82 ARG A N 1
ATOM 616 C CA . ARG A 1 82 ? -4.365 9.207 6.610 1.00 94.69 82 ARG A CA 1
ATOM 617 C C . ARG A 1 82 ? -5.398 8.287 7.240 1.00 94.69 82 ARG A C 1
ATOM 619 O O . ARG A 1 82 ? -6.042 7.527 6.524 1.00 94.69 82 ARG A O 1
ATOM 626 N N . SER A 1 83 ? -5.602 8.426 8.542 1.00 93.62 83 SER A N 1
ATOM 627 C CA . SER A 1 83 ? -6.620 7.682 9.284 1.00 93.62 83 SER A CA 1
ATOM 628 C C . SER A 1 83 ? -7.725 8.613 9.767 1.00 93.62 83 SER A C 1
ATOM 630 O O . SER A 1 83 ? -7.451 9.637 10.396 1.00 93.62 83 SER A O 1
ATOM 632 N N . ASP A 1 84 ? -8.976 8.248 9.499 1.00 93.31 84 ASP A N 1
ATOM 633 C CA . ASP A 1 84 ? -10.146 8.819 10.157 1.00 93.31 84 ASP A CA 1
ATOM 634 C C . ASP A 1 84 ? -10.469 7.979 11.396 1.00 93.31 84 ASP A C 1
ATOM 636 O O . ASP A 1 84 ? -11.046 6.897 11.303 1.00 93.31 84 ASP A O 1
ATOM 640 N N . ILE A 1 85 ? -10.097 8.490 12.570 1.00 90.50 85 ILE A N 1
ATOM 641 C CA . ILE A 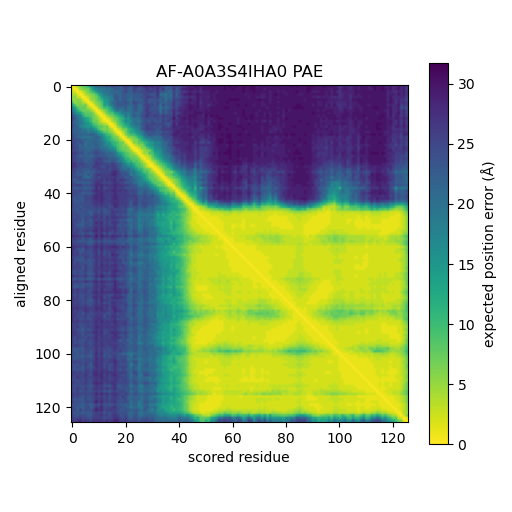1 85 ? -10.277 7.800 13.856 1.00 90.50 85 ILE A CA 1
ATOM 642 C C . ILE A 1 85 ? -11.765 7.637 14.205 1.00 90.50 85 ILE A C 1
ATOM 644 O O . ILE A 1 85 ? -12.130 6.685 14.890 1.00 90.50 85 ILE A O 1
ATOM 648 N N . LYS A 1 86 ? -12.643 8.536 13.734 1.00 92.88 86 LYS A N 1
ATOM 649 C CA . LYS A 1 86 ? -14.082 8.475 14.040 1.00 92.88 86 LYS A CA 1
ATOM 650 C C . LYS A 1 86 ? -14.774 7.376 13.246 1.00 92.88 86 LYS A C 1
ATOM 652 O O . LYS A 1 86 ? -15.651 6.709 13.782 1.00 92.88 86 LYS A O 1
ATOM 657 N N . GLN A 1 87 ? -14.392 7.220 11.980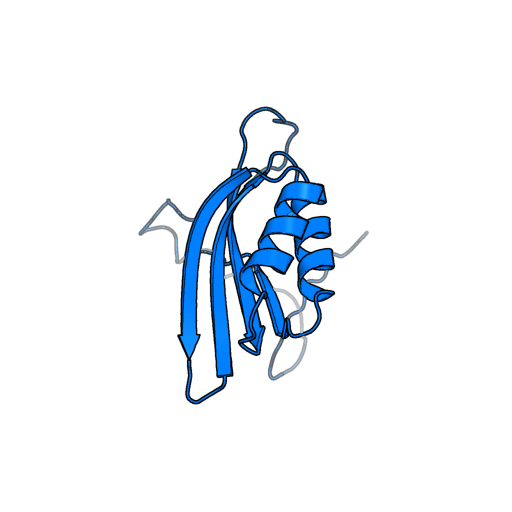 1.00 93.00 87 GLN A N 1
ATOM 658 C CA . GLN A 1 87 ? -14.924 6.181 11.094 1.00 93.00 87 GLN A CA 1
ATOM 659 C C . GLN A 1 87 ? -14.122 4.875 11.164 1.00 93.00 87 GLN A C 1
ATOM 661 O O . GLN A 1 87 ? -14.561 3.869 10.622 1.00 93.00 87 GLN A O 1
ATOM 666 N N . GLN A 1 88 ? -12.951 4.895 11.810 1.00 94.00 88 GLN A N 1
ATOM 667 C CA . GLN A 1 88 ? -11.959 3.818 11.786 1.00 94.00 88 GLN A CA 1
ATOM 668 C C . GLN A 1 88 ? -11.576 3.404 10.358 1.00 94.00 88 GLN A C 1
ATOM 670 O O . GLN A 1 88 ? -11.400 2.223 10.075 1.00 94.00 88 GLN A O 1
ATOM 675 N N . ILE A 1 89 ? -11.437 4.378 9.453 1.00 96.00 89 ILE A N 1
ATOM 676 C CA . ILE A 1 89 ? -11.053 4.137 8.056 1.00 96.00 89 ILE A CA 1
ATOM 677 C C . ILE A 1 89 ? -9.684 4.753 7.782 1.00 96.00 89 ILE A C 1
ATOM 679 O O . ILE A 1 89 ? -9.485 5.958 7.934 1.00 96.00 89 ILE A O 1
ATOM 683 N N . ALA A 1 90 ? -8.757 3.933 7.300 1.00 96.56 90 ALA A N 1
ATOM 684 C CA . ALA A 1 90 ? -7.481 4.358 6.753 1.00 96.56 90 ALA A CA 1
ATOM 685 C C . ALA A 1 90 ? -7.589 4.550 5.233 1.00 96.56 90 ALA A C 1
ATOM 687 O O . ALA A 1 90 ? -8.140 3.720 4.511 1.00 96.56 90 ALA A O 1
ATOM 688 N N . THR A 1 91 ? -7.032 5.652 4.737 1.00 97.25 91 THR A N 1
ATOM 689 C CA . THR A 1 91 ? -6.796 5.905 3.315 1.00 97.25 91 THR A CA 1
ATOM 690 C C . THR A 1 91 ? -5.297 6.000 3.079 1.00 97.25 91 THR A C 1
ATOM 692 O O . THR A 1 91 ? -4.634 6.891 3.611 1.00 97.25 91 THR A O 1
ATOM 695 N N . ILE A 1 92 ? -4.772 5.092 2.263 1.00 96.88 92 ILE A N 1
ATOM 696 C CA . ILE A 1 92 ? -3.349 4.987 1.951 1.00 96.88 92 ILE A CA 1
ATOM 697 C C . ILE A 1 92 ? -3.173 5.187 0.448 1.00 96.88 92 ILE A C 1
ATOM 699 O O . ILE A 1 92 ? -3.640 4.382 -0.354 1.00 96.88 92 ILE A O 1
ATOM 703 N N . ASP A 1 93 ? -2.480 6.257 0.079 1.00 97.19 93 ASP A N 1
ATOM 704 C CA . ASP A 1 93 ? -2.087 6.559 -1.291 1.00 97.19 93 ASP A CA 1
ATOM 705 C C . ASP A 1 93 ? -0.621 6.162 -1.484 1.00 97.19 93 ASP A C 1
ATOM 707 O O . ASP A 1 93 ? 0.263 6.637 -0.772 1.00 97.19 93 ASP A O 1
ATOM 711 N N . MET A 1 94 ? -0.357 5.277 -2.442 1.00 96.56 94 MET A N 1
ATOM 712 C CA . MET A 1 94 ? 0.978 4.759 -2.734 1.00 96.56 94 MET A CA 1
ATOM 713 C C . MET A 1 94 ? 1.355 5.088 -4.167 1.00 96.56 94 MET A C 1
ATOM 715 O O . MET A 1 94 ? 0.691 4.647 -5.106 1.00 96.56 94 MET A O 1
ATOM 719 N N . THR A 1 95 ? 2.442 5.831 -4.329 1.00 95.38 95 THR A N 1
ATOM 720 C CA . THR A 1 95 ? 3.065 6.061 -5.628 1.00 95.38 95 THR A CA 1
ATOM 721 C C . THR A 1 95 ? 3.973 4.878 -5.922 1.00 95.38 95 THR A C 1
ATOM 723 O O . THR A 1 95 ? 4.979 4.685 -5.239 1.00 95.38 95 THR A O 1
ATOM 726 N N . ILE A 1 96 ? 3.615 4.080 -6.923 1.00 94.06 96 ILE A N 1
ATOM 727 C CA . ILE A 1 96 ? 4.359 2.888 -7.329 1.00 94.06 96 ILE A CA 1
ATOM 728 C C . ILE A 1 96 ? 4.876 3.029 -8.751 1.00 94.06 96 ILE A C 1
ATOM 730 O O . ILE A 1 96 ? 4.269 3.711 -9.576 1.00 94.06 96 ILE A O 1
ATOM 734 N N . GLU A 1 97 ? 5.983 2.360 -9.037 1.00 91.44 97 GLU A N 1
ATOM 735 C CA . GLU A 1 97 ? 6.546 2.234 -10.375 1.00 91.44 97 GLU A CA 1
ATOM 736 C C . GLU A 1 97 ? 6.378 0.793 -10.873 1.00 91.44 97 GLU A C 1
ATOM 738 O O . GLU A 1 97 ? 6.709 -0.171 -10.176 1.00 91.44 97 GLU A O 1
ATOM 743 N N . ILE A 1 98 ? 5.834 0.646 -12.083 1.00 87.06 98 ILE A N 1
ATOM 744 C CA . ILE A 1 98 ? 5.584 -0.647 -12.724 1.00 87.06 98 ILE A CA 1
ATOM 745 C C . ILE A 1 98 ? 6.080 -0.660 -14.170 1.00 87.06 98 ILE A C 1
ATOM 747 O O . ILE A 1 98 ? 5.943 0.315 -14.900 1.00 87.06 98 ILE A O 1
ATOM 751 N N . TYR A 1 99 ? 6.577 -1.810 -14.618 1.00 83.38 99 TYR A N 1
ATOM 752 C CA . TYR A 1 99 ? 7.041 -2.007 -15.999 1.00 83.38 99 TYR A CA 1
ATOM 753 C C . TYR A 1 99 ? 6.021 -2.749 -16.879 1.00 83.38 99 TYR A C 1
ATOM 755 O O . TYR A 1 99 ? 6.183 -2.836 -18.090 1.00 83.38 99 TYR A O 1
ATOM 763 N N . ASN A 1 100 ? 4.970 -3.318 -16.276 1.00 80.81 100 ASN A N 1
ATOM 764 C CA . ASN A 1 100 ? 3.960 -4.118 -16.969 1.00 80.81 100 ASN A CA 1
ATOM 765 C C . ASN A 1 100 ? 2.594 -3.989 -16.270 1.00 80.81 100 ASN A C 1
ATOM 767 O O . ASN A 1 100 ? 2.491 -4.155 -15.053 1.00 80.81 100 ASN A O 1
ATOM 771 N N . LEU A 1 101 ? 1.526 -3.761 -17.041 1.00 82.75 101 LEU A N 1
ATOM 772 C CA . LEU A 1 101 ? 0.146 -3.673 -16.544 1.00 82.75 101 LEU A CA 1
ATOM 773 C C . LEU A 1 101 ? -0.361 -4.966 -15.885 1.00 82.75 101 LEU A C 1
ATOM 775 O O . LEU A 1 101 ? -1.218 -4.915 -15.005 1.00 82.75 101 LEU A O 1
ATOM 779 N N . GLN A 1 102 ? 0.184 -6.127 -16.248 1.00 87.75 102 GLN A N 1
ATOM 780 C CA . GLN A 1 102 ? -0.138 -7.389 -15.579 1.00 87.75 102 GLN A CA 1
ATOM 781 C C . GLN A 1 102 ? 0.270 -7.366 -14.098 1.00 87.75 102 GLN A C 1
ATOM 783 O O . GLN A 1 102 ? -0.429 -7.942 -13.267 1.00 87.75 102 GLN A O 1
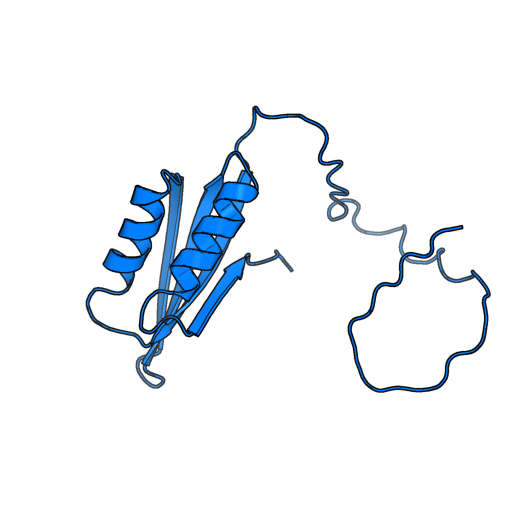ATOM 788 N N . VAL A 1 103 ? 1.373 -6.682 -13.758 1.00 88.75 103 VAL A N 1
ATOM 789 C CA . VAL A 1 103 ? 1.807 -6.496 -12.362 1.00 88.75 103 VAL A CA 1
ATOM 790 C C . VAL A 1 103 ? 0.768 -5.672 -11.610 1.00 88.75 103 VAL A C 1
ATOM 792 O O . VAL A 1 103 ? 0.349 -6.070 -10.528 1.00 88.75 103 VAL A O 1
ATOM 795 N N . LEU A 1 104 ? 0.273 -4.584 -12.212 1.00 90.88 104 LEU A N 1
ATOM 796 C CA . LEU A 1 104 ? -0.777 -3.758 -11.611 1.00 90.88 104 LEU A CA 1
ATOM 797 C C . LEU A 1 104 ? -2.030 -4.573 -11.286 1.00 90.88 104 LEU A C 1
ATOM 799 O O . LEU A 1 104 ? -2.540 -4.490 -10.173 1.00 90.88 104 LEU A O 1
ATOM 803 N N . GLY A 1 105 ? -2.509 -5.375 -12.241 1.00 91.88 105 GLY A N 1
ATOM 804 C CA . GLY A 1 105 ? -3.686 -6.220 -12.038 1.00 91.88 105 GLY A CA 1
ATOM 805 C C . GLY A 1 105 ? -3.512 -7.197 -10.872 1.00 91.88 105 GLY A C 1
ATOM 806 O O . GLY A 1 105 ? -4.400 -7.309 -10.028 1.00 91.88 105 GLY A O 1
ATOM 807 N N . ARG A 1 106 ? -2.346 -7.852 -10.771 1.00 93.88 106 ARG A N 1
ATOM 808 C CA . ARG A 1 106 ? -2.037 -8.757 -9.651 1.00 93.88 106 ARG A CA 1
ATOM 809 C C . ARG A 1 106 ? -1.959 -8.028 -8.315 1.00 93.88 106 ARG A C 1
ATOM 811 O O . ARG A 1 106 ? -2.522 -8.515 -7.340 1.00 93.88 106 ARG A O 1
ATOM 818 N N . VAL A 1 107 ? -1.299 -6.872 -8.271 1.00 94.69 107 VAL A N 1
ATOM 819 C CA . VAL A 1 107 ? -1.175 -6.048 -7.061 1.00 94.69 107 VAL A CA 1
ATOM 820 C C . VAL A 1 107 ? -2.550 -5.619 -6.565 1.00 94.69 107 VAL A C 1
ATOM 822 O O . VAL A 1 107 ? -2.873 -5.870 -5.410 1.00 94.69 107 VAL A O 1
ATOM 825 N N . LEU A 1 108 ? -3.390 -5.042 -7.430 1.00 95.50 108 LEU A N 1
ATOM 826 C CA . LEU A 1 108 ? -4.745 -4.628 -7.057 1.00 95.50 108 LEU A CA 1
ATOM 827 C C . LEU A 1 108 ? -5.594 -5.821 -6.603 1.00 95.50 108 LEU A C 1
ATOM 829 O O . LEU A 1 108 ? -6.307 -5.717 -5.608 1.00 95.50 108 LEU A O 1
ATOM 833 N N . GLY A 1 109 ? -5.488 -6.965 -7.285 1.00 96.44 109 GLY A N 1
ATOM 834 C CA . GLY A 1 109 ? -6.170 -8.193 -6.879 1.00 96.44 109 GLY A CA 1
ATOM 835 C C . GLY A 1 109 ? -5.752 -8.663 -5.484 1.00 96.44 109 GLY A C 1
ATOM 836 O O . GLY A 1 109 ? -6.610 -8.950 -4.658 1.00 96.44 109 GLY A O 1
ATOM 837 N N . LYS A 1 110 ? -4.446 -8.684 -5.193 1.00 96.81 110 LYS A N 1
ATOM 838 C CA . LYS A 1 110 ? -3.914 -9.077 -3.879 1.00 96.81 110 LYS A CA 1
ATOM 839 C C . LYS A 1 110 ? -4.267 -8.082 -2.779 1.00 96.81 110 LYS A C 1
ATOM 841 O O . LYS A 1 110 ? -4.623 -8.506 -1.689 1.00 96.81 110 LYS A O 1
ATOM 846 N N . LEU A 1 111 ? -4.198 -6.781 -3.057 1.00 97.00 111 LEU A N 1
ATOM 847 C CA . LEU A 1 111 ? -4.569 -5.746 -2.090 1.00 97.00 111 LEU A CA 1
ATOM 848 C C . LEU A 1 111 ? -6.045 -5.861 -1.695 1.00 97.00 111 LEU A C 1
ATOM 850 O O . LEU A 1 111 ? -6.346 -5.820 -0.511 1.00 97.00 111 LEU A O 1
ATOM 854 N N . ASN A 1 112 ? -6.944 -6.096 -2.654 1.00 96.31 112 ASN A N 1
ATOM 855 C CA . ASN A 1 112 ? -8.368 -6.319 -2.373 1.00 96.31 112 ASN A CA 1
ATOM 856 C C . ASN A 1 112 ? -8.663 -7.642 -1.636 1.00 96.31 112 ASN A C 1
ATOM 858 O O . ASN A 1 112 ? -9.771 -7.830 -1.148 1.00 96.31 112 ASN A O 1
ATOM 862 N N . GLN A 1 113 ? -7.703 -8.570 -1.559 1.00 95.75 113 GLN A N 1
ATOM 863 C CA . GLN A 1 113 ? -7.827 -9.808 -0.775 1.00 95.75 113 GLN A CA 1
ATOM 864 C C . GLN A 1 113 ? -7.327 -9.655 0.666 1.00 95.75 113 GLN A C 1
ATOM 866 O O . GLN A 1 113 ? -7.504 -10.572 1.469 1.00 95.75 113 GLN A O 1
ATOM 871 N N . VAL A 1 114 ? -6.679 -8.537 1.006 1.00 94.31 114 VAL A N 1
ATOM 872 C CA . VAL A 1 114 ? -6.211 -8.291 2.372 1.00 94.31 114 VAL A CA 1
ATOM 873 C C . VAL A 1 114 ? -7.424 -8.126 3.285 1.00 94.31 114 VAL A C 1
ATOM 875 O O . VAL A 1 114 ? -8.292 -7.302 2.988 1.00 94.31 114 VAL A O 1
ATOM 878 N N . PRO A 1 115 ? -7.485 -8.857 4.412 1.00 92.12 115 PRO A N 1
ATOM 879 C CA . PRO A 1 115 ? -8.509 -8.625 5.416 1.00 92.12 115 PRO A CA 1
ATOM 880 C C . PRO A 1 115 ? -8.514 -7.156 5.830 1.00 92.12 115 PRO A C 1
ATOM 882 O O . PRO A 1 115 ? -7.447 -6.586 6.071 1.00 92.12 115 PRO A O 1
ATOM 885 N N . ASP A 1 116 ? -9.712 -6.580 5.911 1.00 92.31 116 ASP A N 1
ATOM 886 C CA . ASP A 1 116 ? -9.983 -5.177 6.244 1.00 92.31 116 ASP A CA 1
ATOM 887 C C . ASP A 1 116 ? -9.792 -4.165 5.112 1.00 92.31 116 ASP A C 1
ATOM 889 O O . ASP A 1 116 ? -10.192 -3.014 5.281 1.00 92.31 116 ASP A O 1
ATOM 893 N N . VAL A 1 117 ? -9.272 -4.558 3.944 1.00 96.56 117 VAL A N 1
ATOM 894 C CA . VAL A 1 117 ? -9.316 -3.687 2.761 1.00 96.56 117 VAL A CA 1
ATOM 895 C C . VAL A 1 117 ? -10.745 -3.624 2.224 1.00 96.56 117 VAL A C 1
ATOM 897 O O . VAL A 1 117 ? -11.361 -4.638 1.915 1.00 96.56 117 VAL A O 1
ATOM 900 N N . ILE A 1 118 ? -11.262 -2.401 2.121 1.00 96.94 118 ILE A N 1
ATOM 901 C CA . ILE A 1 118 ? -12.583 -2.079 1.576 1.00 96.94 118 ILE A CA 1
ATOM 902 C C . ILE A 1 118 ? -12.489 -1.950 0.054 1.00 96.94 118 ILE A C 1
ATOM 904 O O . ILE A 1 118 ? -13.333 -2.471 -0.668 1.00 96.94 118 ILE A O 1
ATOM 908 N N . ASP A 1 119 ? -11.467 -1.239 -0.428 1.00 97.06 119 ASP A N 1
ATOM 909 C CA . ASP A 1 119 ? -11.208 -1.057 -1.855 1.00 97.06 119 ASP A CA 1
ATOM 910 C C . ASP A 1 119 ? -9.742 -0.693 -2.108 1.00 97.06 119 ASP A C 1
ATOM 912 O O . ASP A 1 119 ? -9.159 0.141 -1.411 1.00 97.06 119 ASP A O 1
ATOM 916 N N . ALA A 1 120 ? -9.158 -1.279 -3.148 1.00 97.25 120 ALA A N 1
ATOM 917 C CA . ALA A 1 120 ? -7.869 -0.896 -3.697 1.00 97.25 120 ALA A CA 1
ATOM 918 C C . ALA A 1 120 ? -8.008 -0.614 -5.194 1.00 97.25 120 ALA A C 1
ATOM 920 O O . ALA A 1 120 ? -8.287 -1.513 -5.994 1.00 97.25 120 ALA A O 1
ATOM 921 N N . ARG A 1 121 ? -7.755 0.639 -5.586 1.00 95.31 121 ARG A N 1
ATOM 922 C CA . ARG A 1 121 ? -7.935 1.109 -6.964 1.00 95.31 121 ARG A CA 1
ATOM 923 C C . ARG A 1 121 ? -6.838 2.064 -7.408 1.00 95.31 121 ARG A C 1
ATOM 925 O O . ARG A 1 121 ? -6.227 2.771 -6.608 1.00 95.31 121 ARG A O 1
ATOM 932 N N . ARG A 1 122 ? -6.624 2.141 -8.722 1.00 94.19 122 ARG A N 1
ATOM 933 C CA . ARG A 1 122 ? -5.796 3.193 -9.322 1.00 94.19 122 ARG A CA 1
ATOM 934 C C . ARG A 1 122 ? -6.501 4.542 -9.181 1.00 94.19 122 ARG A C 1
ATOM 936 O O . ARG A 1 122 ? -7.667 4.676 -9.551 1.00 94.19 122 ARG A O 1
ATOM 943 N N . LEU A 1 123 ? -5.779 5.549 -8.701 1.00 90.81 123 LEU A N 1
ATOM 944 C CA . LEU A 1 123 ? -6.249 6.926 -8.708 1.00 90.81 123 LEU A CA 1
ATOM 945 C C . LEU A 1 123 ? -5.972 7.529 -10.095 1.00 90.81 123 LEU A C 1
ATOM 947 O O . LEU A 1 123 ? -4.818 7.693 -10.491 1.00 90.81 123 LEU A O 1
ATOM 951 N N . HIS A 1 124 ? -7.025 7.820 -10.859 1.00 81.19 124 HIS A N 1
ATOM 952 C CA . HIS A 1 124 ? -6.905 8.597 -12.093 1.00 81.19 124 HIS A CA 1
ATOM 953 C C . HIS A 1 124 ? -6.828 10.077 -11.706 1.00 81.19 124 HIS A C 1
ATOM 955 O O . HIS A 1 124 ? -7.695 10.560 -10.980 1.00 81.19 124 HIS A O 1
ATOM 961 N N . GLY A 1 125 ? -5.772 10.775 -12.132 1.00 61.34 125 GLY A N 1
ATOM 962 C CA . GLY A 1 125 ? -5.661 12.219 -11.925 1.00 61.34 125 GLY A CA 1
ATOM 963 C C . GLY A 1 125 ? -6.838 12.919 -12.600 1.00 61.34 125 GLY A C 1
ATOM 964 O O . GLY A 1 125 ? -6.994 12.797 -13.814 1.00 61.34 125 GLY A O 1
ATOM 965 N N . GLY A 1 126 ? -7.681 13.571 -11.798 1.00 36.81 126 GLY A N 1
ATOM 966 C CA . GLY A 1 126 ? -8.825 14.358 -12.262 1.00 36.81 126 GLY A CA 1
ATOM 967 C C . GLY A 1 126 ? -8.400 15.642 -12.927 1.00 36.81 126 GLY A C 1
ATOM 968 O O . GLY A 1 126 ? -7.313 16.161 -12.593 1.00 36.81 126 GLY A O 1
#

Solvent-accessible surface area (backbone atoms only — not comparable to full-atom values): 8309 Å² total; per-residue (Å²): 142,85,89,87,88,88,87,85,86,84,85,89,80,84,94,74,86,91,79,96,82,83,92,81,85,88,86,82,82,82,97,83,82,76,79,76,70,75,87,60,97,69,85,80,68,69,44,77,48,41,37,37,37,34,25,55,60,53,93,60,51,70,57,56,54,51,49,53,38,55,74,71,70,45,48,75,80,45,77,48,75,48,72,42,79,89,79,37,35,26,41,36,40,31,35,31,41,43,75,47,71,69,56,52,54,52,50,39,54,53,48,49,66,39,88,56,40,76,43,42,45,75,58,76,87,126

pLDDT: mean 73.1, std 26.62, range [29.31, 97.81]

Sequence (126 aa):
MKLSASLLKGEGFPCTGPTANSWRKLRSHAPERIVEAVWGESYSAGYSLVVRVQANDRSGLLRDITTILANEKVNVLGVASRSDIKQQIATIDMTIEIYNLQVLGRVLGKLNQVPDVIDARRLHGG